Protein AF-A0A3D3JQM2-F1 (afdb_monomer)

Sequence (142 aa):
MNNHTAAVGTNIRRCFLPPLPLVIISLFFVGASLHGFGKATNTEARNAWMSGYESLETAEKAENHSEYKEALEHYQAANKVFIQVRTDYPDWNTGIIKYRIEFCTNKIDILQRLVERARQKTKPTDLRKRAASLHRQLIKSK

pLDDT: mean 83.31, std 20.04, range [35.28, 98.88]

Secondary structure (DSSP, 8-state):
-----------------PPPPP-------------------HHHHHHHHHHHHHHHHHHHHHHHTT-HHHHHHHHHHHHHHHHHHHHH-TTSSHHHHHHHHHHHHHHHHHHHHHHHHHHHHTSHHHHHHHHHHHHHHHHHT-

Nearest PDB structures (foldseek):
  2w2u-assembly2_B  TM=9.371E-01  e=6.641E-03  Sulfolobus acidocaldarius
  8xyv-assembly2_B  TM=5.286E-01  e=4.844E-01  synthetic construct
  8xyv-assembly1_A  TM=5.325E-01  e=4.578E-01  synthetic construct
  6gow-assembly1_E  TM=5.003E-01  e=1.585E+00  Bacillus subtilis
  3agt-assembly1_A  TM=4.761E-01  e=3.910E+00  Nitratidesulfovibrio vulgaris

Radius of gyration: 40.77 Å; Cα contacts (8 Å, |Δi|>4): 80; chains: 1; bounding box: 113×35×117 Å

Solvent-accessible surface area (backbone atoms only — not comparable to full-atom values): 8542 Å² total; per-residue (Å²): 135,88,79,89,84,89,87,78,88,78,92,81,90,79,87,92,82,88,85,79,91,75,88,78,89,83,78,82,76,84,72,83,76,82,77,78,71,75,81,76,48,74,63,56,55,49,58,59,44,46,61,16,49,56,28,37,54,51,12,52,53,27,46,75,70,66,37,38,63,59,14,33,54,25,25,51,51,13,30,53,37,36,54,46,43,47,69,80,36,64,82,60,62,50,68,62,44,52,50,50,3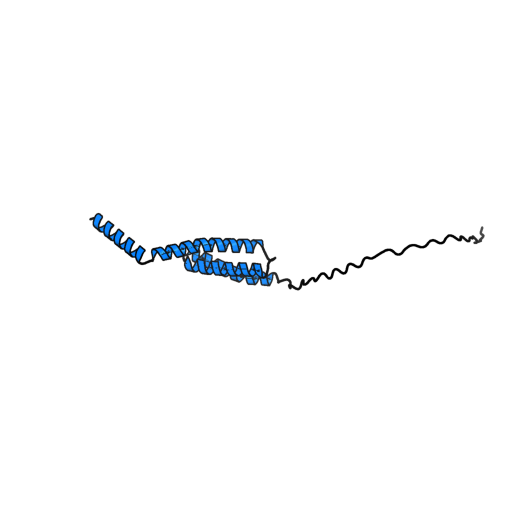6,53,52,27,51,55,50,36,59,54,28,53,54,52,42,52,52,54,54,53,60,68,34,68,69,48,48,52,52,51,54,54,51,50,53,52,51,60,60,72,76,107

Mean predicted aligned error: 14.53 Å

Foldseek 3Di:
DDDDDDDDDDDDDDDDDDDDDDDDDDDPPPPPPPPPPPQDDLVNLVVLLVQLVVLQVQLVVCVVVVVLVSNLVSLVVSLVSLVVSCVSPVPHPVVVSVVSNVVSVVSNVVSVVVVVVVVVCPPPVNVVVVVVVVVVVVVVVD

Structure (mmCIF, N/CA/C/O backbone):
data_AF-A0A3D3JQM2-F1
#
_entry.id   AF-A0A3D3JQM2-F1
#
loop_
_atom_site.group_PDB
_atom_site.id
_atom_site.type_symbol
_atom_site.label_atom_id
_atom_site.label_alt_id
_atom_site.label_comp_id
_atom_site.label_asym_id
_atom_site.label_entity_id
_atom_site.label_seq_id
_atom_site.pdbx_PDB_ins_code
_atom_site.Cartn_x
_atom_site.Cartn_y
_atom_site.Cartn_z
_atom_site.occupancy
_atom_site.B_iso_or_equiv
_atom_site.auth_seq_id
_atom_site.auth_comp_id
_atom_site.auth_asym_id
_atom_site.auth_atom_id
_atom_site.pdbx_PDB_model_num
ATOM 1 N N . MET A 1 1 ? 83.446 -23.912 -62.303 1.00 35.28 1 MET A N 1
ATOM 2 C CA . MET A 1 1 ? 83.462 -22.960 -63.428 1.00 35.28 1 MET A CA 1
ATOM 3 C C . MET A 1 1 ? 82.122 -22.994 -64.135 1.00 35.28 1 MET A C 1
ATOM 5 O O . MET A 1 1 ? 81.756 -24.014 -64.695 1.00 35.28 1 MET A O 1
ATOM 9 N N . ASN A 1 2 ? 81.400 -21.893 -63.960 1.00 39.03 2 ASN A N 1
ATOM 10 C CA . ASN A 1 2 ? 80.476 -21.185 -64.844 1.00 39.03 2 ASN A CA 1
ATOM 11 C C . ASN A 1 2 ? 80.026 -21.929 -66.117 1.00 39.03 2 ASN A C 1
ATOM 13 O O . ASN A 1 2 ? 80.860 -22.310 -66.932 1.00 39.03 2 ASN A O 1
ATOM 17 N N . ASN A 1 3 ? 78.714 -21.983 -66.368 1.00 40.84 3 ASN A N 1
ATOM 18 C CA . ASN A 1 3 ? 78.083 -21.026 -67.287 1.00 40.84 3 ASN A CA 1
ATOM 19 C C . ASN A 1 3 ? 76.566 -21.256 -67.413 1.00 40.84 3 ASN A C 1
ATOM 21 O O . ASN A 1 3 ? 76.111 -22.350 -67.721 1.00 40.84 3 ASN A O 1
ATOM 25 N N . HIS A 1 4 ? 75.820 -20.176 -67.164 1.00 39.09 4 HIS A N 1
ATOM 26 C CA . HIS A 1 4 ? 74.644 -19.697 -67.898 1.00 39.09 4 HIS A CA 1
ATOM 27 C C . HIS A 1 4 ? 73.992 -20.639 -68.916 1.00 39.09 4 HIS A C 1
ATOM 29 O O . HIS A 1 4 ? 74.616 -20.987 -69.912 1.00 39.09 4 HIS A O 1
ATOM 35 N N . THR A 1 5 ? 72.676 -20.836 -68.798 1.00 49.06 5 THR A N 1
ATOM 36 C CA . THR A 1 5 ? 71.700 -20.248 -69.742 1.00 49.06 5 THR A CA 1
ATOM 37 C C . THR A 1 5 ? 70.260 -20.564 -69.331 1.00 49.06 5 THR A C 1
ATOM 39 O O . THR A 1 5 ? 69.920 -21.684 -68.965 1.00 49.06 5 THR A O 1
ATOM 42 N N . ALA A 1 6 ? 69.420 -19.530 -69.373 1.00 45.84 6 ALA A N 1
ATOM 43 C CA . ALA A 1 6 ? 67.974 -19.604 -69.229 1.00 45.84 6 ALA A CA 1
ATOM 44 C C . ALA A 1 6 ? 67.326 -19.964 -70.574 1.00 45.84 6 ALA A C 1
ATOM 46 O O . ALA A 1 6 ? 67.685 -19.353 -71.576 1.00 45.84 6 ALA A O 1
ATOM 47 N N . ALA A 1 7 ? 66.362 -20.892 -70.573 1.00 45.25 7 ALA A N 1
ATOM 48 C CA . ALA A 1 7 ? 65.231 -20.967 -71.510 1.00 45.25 7 ALA A CA 1
ATOM 49 C C . ALA A 1 7 ? 64.389 -22.229 -71.238 1.00 45.25 7 ALA A C 1
ATOM 51 O O . ALA A 1 7 ? 64.822 -23.331 -71.552 1.00 45.25 7 ALA A O 1
ATOM 52 N N . VAL A 1 8 ? 63.168 -22.069 -70.721 1.00 47.91 8 VAL A N 1
ATOM 53 C CA . VAL A 1 8 ? 62.042 -23.017 -70.868 1.00 47.91 8 VAL A CA 1
ATOM 54 C C . VAL A 1 8 ? 60.798 -22.114 -70.875 1.00 47.91 8 VAL A C 1
ATOM 56 O O . VAL A 1 8 ? 60.656 -21.285 -69.983 1.00 47.91 8 VAL A O 1
ATOM 59 N N . GLY A 1 9 ? 60.010 -22.016 -71.952 1.00 42.28 9 GLY A N 1
ATOM 60 C CA . GLY A 1 9 ? 59.029 -23.032 -72.363 1.00 42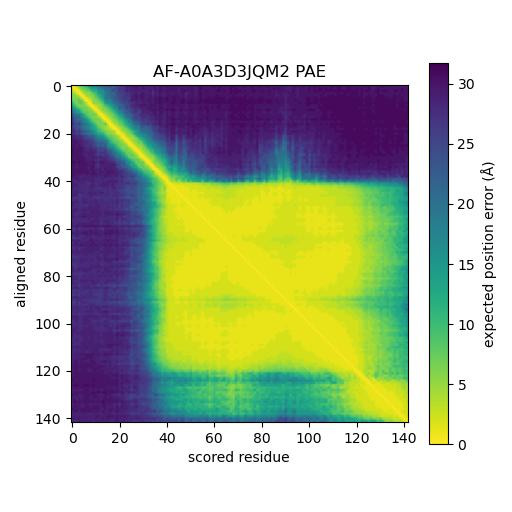.28 9 GLY A CA 1
ATOM 61 C C . GLY A 1 9 ? 57.884 -23.069 -71.330 1.00 42.28 9 GLY A C 1
ATOM 62 O O . GLY A 1 9 ? 58.140 -23.094 -70.141 1.00 42.28 9 GLY A O 1
ATOM 63 N N . THR A 1 10 ? 56.590 -23.074 -71.625 1.00 48.38 10 THR A N 1
ATOM 64 C CA . THR A 1 10 ? 55.892 -23.657 -72.761 1.00 48.38 10 THR A CA 1
ATOM 65 C C . THR A 1 10 ? 54.424 -23.218 -72.673 1.00 48.38 10 THR A C 1
ATOM 67 O O . THR A 1 10 ? 53.861 -23.051 -71.594 1.00 48.38 10 THR A O 1
ATOM 70 N N . ASN A 1 11 ? 53.812 -23.059 -73.841 1.00 49.50 11 ASN A N 1
ATOM 71 C CA . ASN A 1 11 ? 52.381 -22.904 -74.093 1.00 49.50 11 ASN A CA 1
ATOM 72 C C . ASN A 1 11 ? 51.529 -23.971 -73.371 1.00 49.50 11 ASN A C 1
ATOM 74 O O . ASN A 1 11 ? 51.793 -25.156 -73.566 1.00 49.50 11 ASN A O 1
ATOM 78 N N . ILE A 1 12 ? 50.453 -23.594 -72.665 1.00 59.09 12 ILE A N 1
ATOM 79 C CA . ILE A 1 12 ? 49.334 -24.513 -72.374 1.00 59.09 12 ILE A CA 1
ATOM 80 C C . ILE A 1 12 ? 47.997 -23.766 -72.506 1.00 59.09 12 ILE A C 1
ATOM 82 O O . ILE A 1 12 ? 47.580 -23.013 -71.630 1.00 59.09 12 ILE A O 1
ATOM 86 N N . ARG A 1 13 ? 47.305 -24.025 -73.620 1.00 53.31 13 ARG A N 1
ATOM 87 C CA . ARG A 1 13 ? 45.870 -23.775 -73.818 1.00 53.31 13 ARG A CA 1
ATOM 88 C C . ARG A 1 13 ? 45.064 -24.717 -72.927 1.00 53.31 13 ARG A C 1
ATOM 90 O O . ARG A 1 13 ? 45.250 -25.917 -73.108 1.00 53.31 13 ARG A O 1
ATOM 97 N N . ARG A 1 14 ? 44.117 -24.243 -72.101 1.00 58.72 14 ARG A N 1
ATOM 98 C CA . ARG A 1 14 ? 42.980 -25.065 -71.618 1.00 58.72 14 ARG A CA 1
ATOM 99 C C . ARG A 1 14 ? 41.714 -24.250 -71.306 1.00 58.72 14 ARG A C 1
ATOM 101 O O . ARG A 1 14 ? 41.703 -23.426 -70.408 1.00 58.72 14 ARG A O 1
ATOM 108 N N . CYS A 1 15 ? 40.682 -24.602 -72.071 1.00 54.75 15 CYS A N 1
ATOM 109 C CA . CYS A 1 15 ? 39.290 -24.881 -71.704 1.00 54.75 15 CYS A CA 1
ATOM 110 C C . CYS A 1 15 ? 38.378 -23.793 -71.105 1.00 54.75 15 CYS A C 1
ATOM 112 O O . CYS A 1 15 ? 38.570 -23.265 -70.018 1.00 54.75 15 CYS A O 1
ATOM 114 N N . PHE A 1 16 ? 37.301 -23.597 -71.862 1.00 53.97 16 PHE A N 1
ATOM 115 C CA . PHE A 1 16 ? 36.094 -22.809 -71.661 1.00 53.97 16 PHE A CA 1
ATOM 116 C C . PHE A 1 16 ? 35.112 -23.564 -70.742 1.00 53.97 16 PHE A C 1
ATOM 118 O O . PHE A 1 16 ? 34.793 -24.716 -71.037 1.00 53.97 16 PHE A O 1
ATOM 125 N N . LEU A 1 17 ? 34.612 -22.931 -69.673 1.00 49.38 17 LEU A N 1
ATOM 126 C CA . LEU A 1 17 ? 33.359 -23.300 -68.990 1.00 49.38 17 LEU A CA 1
ATOM 127 C C . LEU A 1 17 ? 32.860 -22.109 -68.133 1.00 49.38 17 LEU A C 1
ATOM 129 O O . LEU A 1 17 ? 33.668 -21.547 -67.391 1.00 49.38 17 LEU A O 1
ATOM 133 N N . PRO A 1 18 ? 31.581 -21.690 -68.216 1.00 53.25 18 PRO A N 1
ATOM 134 C CA . PRO A 1 18 ? 31.079 -20.516 -67.494 1.00 53.25 18 PRO A CA 1
ATOM 135 C C . PRO A 1 18 ? 30.492 -20.876 -66.113 1.00 53.25 18 PRO A C 1
ATOM 137 O O . PRO A 1 18 ? 29.817 -21.901 -66.000 1.00 53.25 18 PRO A O 1
ATOM 1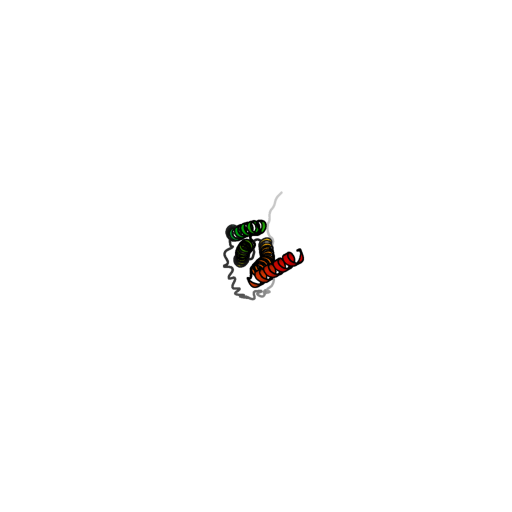40 N N . PRO A 1 19 ? 30.650 -20.032 -65.073 1.00 61.25 19 PRO A N 1
ATOM 141 C CA . PRO A 1 19 ? 29.885 -20.169 -63.838 1.00 61.25 19 PRO A CA 1
ATOM 142 C C . PRO A 1 19 ? 28.653 -19.243 -63.809 1.00 61.25 19 PRO A C 1
ATOM 144 O O . PRO A 1 19 ? 28.733 -18.041 -64.057 1.00 61.25 19 PRO A O 1
ATOM 147 N N . LEU A 1 20 ? 27.509 -19.855 -63.497 1.00 48.03 20 LEU A N 1
ATOM 148 C CA . LEU A 1 20 ? 26.181 -19.272 -63.275 1.00 48.03 20 LEU A CA 1
ATOM 149 C C . LEU A 1 20 ? 26.172 -18.224 -62.138 1.00 48.03 20 LEU A C 1
ATOM 151 O O . LEU A 1 20 ? 26.869 -18.421 -61.140 1.00 48.03 20 LEU A O 1
ATOM 155 N N . PRO A 1 21 ? 25.345 -17.162 -62.219 1.00 58.25 21 PRO A N 1
ATOM 156 C CA . PRO A 1 21 ? 25.204 -16.196 -61.136 1.00 58.25 21 PRO A CA 1
ATOM 157 C C . PRO A 1 21 ? 24.313 -16.736 -60.007 1.00 58.25 21 PRO A C 1
ATOM 159 O O . PRO A 1 21 ? 23.170 -17.146 -60.208 1.00 58.25 21 PRO A O 1
ATOM 162 N N . LEU A 1 22 ? 24.875 -16.706 -58.804 1.00 55.25 22 LEU A N 1
ATOM 163 C CA . LEU A 1 22 ? 24.264 -17.018 -57.519 1.00 55.25 22 LEU A CA 1
ATOM 164 C C . LEU A 1 22 ? 23.783 -15.712 -56.842 1.00 55.25 22 LEU A C 1
ATOM 166 O O . LEU A 1 22 ? 24.476 -14.700 -56.919 1.00 55.25 22 LEU A O 1
ATOM 170 N N . VAL A 1 23 ? 22.688 -15.819 -56.068 1.00 53.97 23 VAL A N 1
ATOM 171 C CA . VAL A 1 23 ? 22.229 -14.920 -54.973 1.00 53.97 23 VAL A CA 1
ATOM 172 C C . VAL A 1 23 ? 21.628 -13.555 -55.434 1.00 53.97 23 VAL A C 1
ATOM 174 O O . VAL A 1 23 ? 22.087 -12.974 -56.400 1.00 53.97 23 VAL A O 1
ATOM 177 N N . ILE A 1 24 ? 20.576 -12.933 -54.870 1.00 61.94 24 ILE A N 1
ATOM 178 C CA . ILE A 1 24 ? 19.998 -12.895 -53.514 1.00 61.94 24 ILE A CA 1
ATOM 179 C C . ILE A 1 24 ? 18.501 -12.522 -53.599 1.00 61.94 24 ILE A C 1
ATOM 181 O O . ILE A 1 24 ? 18.127 -11.535 -54.229 1.00 61.94 24 ILE A O 1
ATOM 185 N N . ILE A 1 25 ? 17.652 -13.283 -52.903 1.00 60.19 25 ILE A N 1
ATOM 186 C CA . ILE A 1 25 ? 16.238 -12.982 -52.630 1.00 60.19 25 ILE A CA 1
ATOM 187 C C . ILE A 1 25 ? 16.173 -11.749 -51.714 1.00 60.19 25 ILE A C 1
ATOM 189 O O . ILE A 1 25 ? 16.538 -11.820 -50.542 1.00 60.19 25 ILE A O 1
ATOM 193 N N . SER A 1 26 ? 15.725 -10.610 -52.244 1.00 56.81 26 SER A N 1
ATOM 194 C CA . SER A 1 26 ? 15.530 -9.380 -51.470 1.00 56.81 26 SER A CA 1
ATOM 195 C C . SER A 1 26 ? 14.192 -9.429 -50.717 1.00 56.81 26 SER A C 1
ATOM 197 O O . SER A 1 26 ? 13.149 -9.028 -51.227 1.00 56.81 26 SER A O 1
ATOM 199 N N . LEU A 1 27 ? 14.221 -9.960 -49.491 1.00 55.34 27 LEU A N 1
ATOM 200 C CA . LEU A 1 27 ? 13.173 -9.777 -48.483 1.00 55.34 27 LEU A CA 1
ATOM 201 C C . LEU A 1 27 ? 13.298 -8.362 -47.896 1.00 55.34 27 LEU A C 1
ATOM 203 O O . LEU A 1 27 ? 14.011 -8.142 -46.919 1.00 55.34 27 LEU A O 1
ATOM 207 N N . PHE A 1 28 ? 12.586 -7.394 -48.473 1.00 54.00 28 PHE A N 1
ATOM 208 C CA . PHE A 1 28 ? 12.312 -6.119 -47.807 1.00 54.00 28 PHE A CA 1
ATOM 209 C C . PHE A 1 28 ? 11.258 -6.336 -46.709 1.00 54.00 28 PHE A C 1
ATOM 211 O O . PHE A 1 28 ? 10.080 -6.026 -46.871 1.00 54.00 28 PHE A O 1
ATOM 218 N N . PHE A 1 29 ? 11.681 -6.880 -45.565 1.00 55.66 29 PHE A N 1
ATOM 219 C CA . PHE A 1 29 ? 10.947 -6.706 -44.313 1.00 55.66 29 PHE A CA 1
ATOM 220 C C . PHE A 1 29 ? 11.141 -5.251 -43.871 1.00 55.66 29 PHE A C 1
ATOM 222 O O . PHE A 1 29 ? 12.143 -4.902 -43.247 1.00 55.66 29 PHE A O 1
ATOM 229 N N . VAL A 1 30 ? 10.183 -4.384 -44.202 1.00 55.72 30 VAL A N 1
ATOM 230 C CA . VAL A 1 30 ? 10.043 -3.067 -43.564 1.00 55.72 30 VAL A CA 1
ATOM 231 C C . VAL A 1 30 ? 9.542 -3.313 -42.140 1.00 55.72 30 VAL A C 1
ATOM 233 O O . VAL A 1 30 ? 8.357 -3.229 -41.835 1.00 55.72 30 VAL A O 1
ATOM 236 N N . GLY A 1 31 ? 10.462 -3.713 -41.264 1.00 54.69 31 GLY A N 1
ATOM 237 C CA . GLY A 1 31 ? 10.235 -3.768 -39.830 1.00 54.69 31 GLY A CA 1
ATOM 238 C C . GLY A 1 31 ? 10.264 -2.349 -39.281 1.00 54.69 31 GLY A C 1
ATOM 239 O O . GLY A 1 31 ? 11.338 -1.790 -39.067 1.00 54.69 31 GLY A O 1
ATOM 240 N N . ALA A 1 32 ? 9.088 -1.765 -39.059 1.00 59.66 32 ALA A N 1
ATOM 241 C CA . ALA A 1 32 ? 8.926 -0.530 -38.307 1.00 59.66 32 ALA A CA 1
ATOM 242 C C . ALA A 1 32 ? 9.402 -0.738 -36.857 1.00 59.66 32 ALA A C 1
ATOM 244 O O . ALA A 1 32 ? 8.624 -1.059 -35.964 1.00 59.66 32 ALA A O 1
ATOM 245 N N . SER A 1 33 ? 10.700 -0.563 -36.614 1.00 54.09 33 SER A N 1
ATOM 246 C CA . SER A 1 33 ? 11.244 -0.411 -35.267 1.00 54.09 33 SER A CA 1
ATOM 247 C C . SER A 1 33 ? 11.067 1.038 -34.822 1.00 54.09 33 SER A C 1
ATOM 249 O O . SER A 1 33 ? 12.006 1.828 -34.834 1.00 54.09 33 SER A O 1
ATOM 251 N N . LEU A 1 34 ? 9.851 1.380 -34.397 1.00 55.12 34 LEU A N 1
ATOM 252 C CA . LEU A 1 34 ? 9.610 2.497 -33.482 1.00 55.12 34 LEU A CA 1
ATOM 253 C C . LEU A 1 34 ? 10.159 2.118 -32.091 1.00 55.12 34 LEU A C 1
ATOM 255 O O . LEU A 1 34 ? 9.413 1.938 -31.138 1.00 55.12 34 LEU A O 1
ATOM 259 N N . HIS A 1 35 ? 11.481 1.997 -31.957 1.00 54.00 35 HIS A N 1
ATOM 260 C CA . HIS A 1 35 ? 12.150 1.980 -30.651 1.00 54.00 35 HIS A CA 1
ATOM 261 C C . HIS A 1 35 ? 12.560 3.409 -30.293 1.00 54.00 35 HIS A C 1
ATOM 263 O O . HIS A 1 35 ? 13.730 3.732 -30.122 1.00 54.00 35 HIS A O 1
ATOM 269 N N . GLY A 1 36 ? 11.559 4.285 -30.248 1.00 50.41 36 GLY A N 1
ATOM 270 C CA . GLY A 1 36 ? 11.674 5.667 -29.800 1.00 50.41 36 GLY A CA 1
ATOM 271 C C . GLY A 1 36 ? 11.156 5.851 -28.377 1.00 50.41 36 GLY A C 1
ATOM 272 O O . GLY A 1 36 ? 10.564 6.881 -28.090 1.00 50.41 36 GLY A O 1
ATOM 273 N N . PHE A 1 37 ? 11.325 4.865 -27.494 1.00 52.94 37 PHE A N 1
ATOM 274 C CA . PHE A 1 37 ? 11.210 5.099 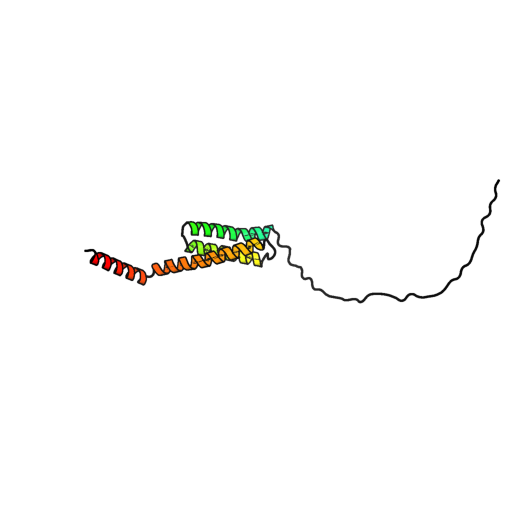-26.056 1.00 52.94 37 PHE A CA 1
ATOM 275 C C . PHE A 1 37 ? 12.614 5.427 -25.565 1.00 52.94 37 PHE A C 1
ATOM 277 O O . PHE A 1 37 ? 13.475 4.548 -25.491 1.00 52.94 37 PHE A O 1
ATOM 284 N N . GLY A 1 38 ? 12.876 6.713 -25.318 1.00 55.69 38 GLY A N 1
ATOM 285 C CA . GLY A 1 38 ? 14.112 7.136 -24.668 1.00 55.69 38 GLY A CA 1
ATOM 286 C C . GLY A 1 38 ? 14.323 6.279 -23.424 1.00 55.69 38 GLY A C 1
ATOM 287 O O . GLY A 1 38 ? 13.381 6.073 -22.661 1.00 55.69 38 GLY A O 1
ATOM 288 N N . LYS A 1 39 ? 15.526 5.718 -23.254 1.00 60.25 39 LYS A N 1
ATOM 289 C CA . LYS A 1 39 ? 15.879 4.975 -22.041 1.00 60.25 39 LYS A CA 1
ATOM 290 C C . LYS A 1 39 ? 15.669 5.914 -20.859 1.00 60.25 39 LYS A C 1
ATOM 292 O O . LYS A 1 39 ? 16.522 6.765 -20.614 1.00 60.25 39 LYS A O 1
ATOM 297 N N . ALA A 1 40 ? 14.544 5.766 -20.168 1.00 63.53 40 ALA A N 1
ATOM 298 C CA . ALA A 1 40 ? 14.308 6.432 -18.906 1.00 63.53 40 ALA A CA 1
ATOM 299 C C . ALA A 1 40 ? 15.528 6.215 -18.018 1.00 63.53 40 ALA A C 1
ATOM 301 O O . ALA A 1 40 ? 16.023 5.087 -17.877 1.00 63.53 40 ALA A O 1
ATOM 302 N N . THR A 1 41 ? 16.070 7.302 -17.480 1.00 79.94 41 THR A N 1
ATOM 303 C CA . THR A 1 41 ? 17.294 7.179 -16.701 1.00 79.94 41 THR A CA 1
ATOM 304 C C . THR A 1 41 ? 16.972 6.461 -15.392 1.00 79.94 41 THR A C 1
ATOM 306 O O . THR A 1 41 ? 15.913 6.652 -14.795 1.00 79.94 41 THR A O 1
ATOM 309 N N . ASN A 1 42 ? 17.894 5.624 -14.902 1.00 88.81 42 ASN A N 1
ATOM 310 C CA . ASN A 1 42 ? 17.733 4.963 -13.600 1.00 88.81 42 ASN A CA 1
ATOM 311 C C . ASN A 1 42 ? 17.424 5.987 -12.482 1.00 88.81 42 ASN A C 1
ATOM 313 O O . ASN A 1 42 ? 16.659 5.703 -11.563 1.00 88.81 42 ASN A O 1
ATOM 317 N N . THR A 1 43 ? 17.976 7.198 -12.609 1.00 93.31 43 THR A N 1
ATOM 318 C CA . THR A 1 43 ? 17.745 8.335 -11.713 1.00 93.31 43 THR A CA 1
ATOM 319 C C . THR A 1 43 ? 16.301 8.834 -11.735 1.00 93.31 43 THR A C 1
ATOM 321 O O . THR A 1 43 ? 15.748 9.058 -10.664 1.00 93.31 43 THR A O 1
ATOM 324 N N . GLU A 1 44 ? 15.670 8.984 -12.901 1.00 94.56 44 GLU A N 1
ATOM 325 C CA . GLU A 1 44 ? 14.266 9.415 -13.004 1.00 94.56 44 GLU A CA 1
ATOM 326 C C . GLU A 1 44 ? 13.317 8.418 -12.343 1.00 94.56 44 GLU A C 1
ATOM 328 O O . GLU A 1 44 ? 12.519 8.803 -11.490 1.00 94.56 44 GLU A O 1
ATOM 333 N N . ALA A 1 45 ? 13.463 7.130 -12.666 1.00 95.25 45 ALA A N 1
ATOM 334 C CA . ALA A 1 45 ? 12.638 6.076 -12.083 1.00 95.25 45 ALA A CA 1
ATOM 335 C C . ALA A 1 45 ? 12.809 6.001 -10.557 1.00 95.25 45 ALA A C 1
ATOM 337 O O . ALA A 1 45 ? 11.826 5.906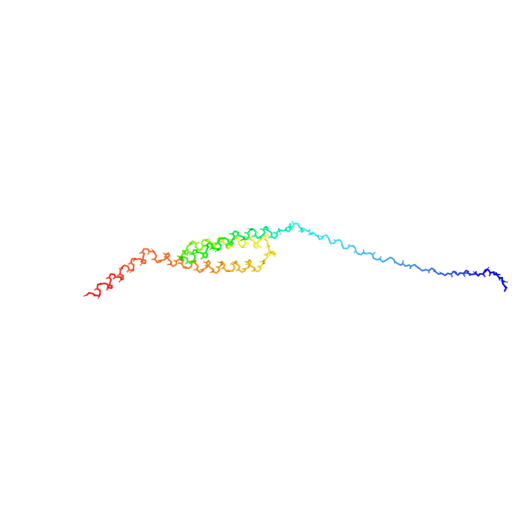 -9.819 1.00 95.25 45 ALA A O 1
ATOM 338 N N . ARG A 1 46 ? 14.051 6.132 -10.065 1.00 96.25 46 ARG A N 1
ATOM 339 C CA . ARG A 1 46 ? 14.338 6.201 -8.626 1.00 96.25 46 ARG A CA 1
ATOM 340 C C . ARG A 1 46 ? 13.678 7.414 -7.975 1.00 96.25 46 ARG A C 1
ATOM 342 O O . ARG A 1 46 ? 13.056 7.268 -6.929 1.00 96.25 46 ARG A O 1
ATOM 349 N N . ASN A 1 47 ? 13.805 8.596 -8.574 1.00 96.38 47 ASN A N 1
ATOM 350 C CA . ASN A 1 47 ? 13.228 9.824 -8.028 1.00 96.38 47 ASN A CA 1
ATOM 351 C C . ASN A 1 47 ? 11.693 9.755 -7.997 1.00 96.38 47 ASN A C 1
ATOM 353 O O . ASN A 1 47 ? 11.089 10.128 -6.995 1.00 96.38 47 ASN A O 1
ATOM 357 N N . ALA A 1 48 ? 11.063 9.218 -9.046 1.00 96.25 48 ALA A N 1
ATOM 358 C CA . ALA A 1 48 ? 9.621 8.986 -9.073 1.00 96.25 48 ALA A CA 1
ATOM 359 C C . ALA A 1 48 ? 9.189 8.016 -7.958 1.00 96.25 48 ALA A C 1
ATOM 361 O O . ALA A 1 48 ? 8.236 8.286 -7.225 1.00 96.25 48 ALA A O 1
ATOM 362 N N . TRP A 1 49 ? 9.937 6.923 -7.779 1.00 97.38 49 TRP A N 1
ATOM 363 C CA . TRP A 1 49 ? 9.697 5.930 -6.733 1.00 97.38 49 TRP A CA 1
ATOM 364 C C . TRP A 1 49 ? 9.805 6.493 -5.307 1.00 97.38 49 TRP A C 1
ATOM 366 O O . TRP A 1 49 ? 8.997 6.115 -4.456 1.00 97.38 49 TRP A O 1
ATOM 376 N N . MET A 1 50 ? 10.735 7.422 -5.051 1.00 98.19 50 MET A N 1
ATOM 377 C CA . MET A 1 50 ? 10.951 8.000 -3.714 1.00 98.19 50 MET A CA 1
ATOM 378 C C . MET A 1 50 ? 9.692 8.650 -3.130 1.00 98.19 50 MET A C 1
ATOM 380 O O . MET A 1 50 ? 9.401 8.443 -1.958 1.00 98.19 50 MET A O 1
ATOM 384 N N . SER A 1 51 ? 8.887 9.340 -3.943 1.00 96.75 51 SER A N 1
ATOM 385 C CA . SER A 1 51 ? 7.638 9.958 -3.461 1.00 96.75 51 SER A CA 1
ATOM 386 C C . SER A 1 51 ? 6.627 8.937 -2.905 1.00 96.75 51 SER A C 1
ATOM 388 O O . SER A 1 51 ? 5.909 9.197 -1.935 1.00 96.75 51 SER A O 1
ATOM 390 N N . GLY A 1 52 ? 6.595 7.732 -3.483 1.00 98.12 52 GLY A N 1
ATOM 391 C CA . GLY A 1 52 ? 5.772 6.628 -2.994 1.00 98.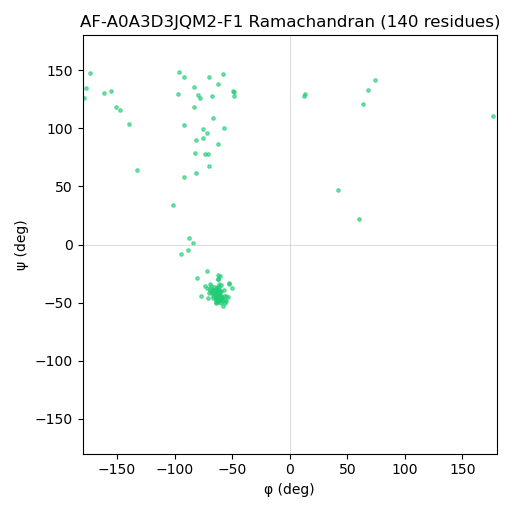12 52 GLY A CA 1
ATOM 392 C C . GLY A 1 52 ? 6.339 6.025 -1.714 1.00 98.12 52 GLY A C 1
ATOM 393 O O . GLY A 1 52 ? 5.583 5.646 -0.823 1.00 98.12 52 GLY A O 1
ATOM 394 N N . TYR A 1 53 ? 7.666 5.974 -1.605 1.00 98.38 53 TYR A N 1
ATOM 395 C CA . TYR A 1 53 ? 8.355 5.494 -0.413 1.00 98.38 53 TYR A CA 1
ATOM 396 C C . TYR A 1 53 ? 8.163 6.433 0.792 1.00 98.38 53 TYR A C 1
ATOM 398 O O . TYR A 1 53 ? 7.853 5.960 1.878 1.00 98.38 53 TYR A O 1
ATOM 406 N N . GLU A 1 54 ? 8.213 7.752 0.604 1.00 98.62 54 GLU A N 1
ATOM 407 C CA . GLU A 1 54 ? 7.903 8.730 1.665 1.00 98.62 54 GLU A CA 1
ATOM 408 C C . GLU A 1 54 ? 6.454 8.596 2.172 1.00 98.62 54 GLU A C 1
ATOM 410 O O . GLU A 1 54 ? 6.181 8.630 3.378 1.00 98.62 54 GLU A O 1
ATOM 415 N N . SER A 1 55 ? 5.507 8.380 1.251 1.00 98.62 55 SER A N 1
ATOM 416 C CA . SER A 1 55 ? 4.109 8.103 1.611 1.00 98.62 55 SER A CA 1
ATOM 417 C C . SER A 1 55 ? 3.981 6.794 2.391 1.00 98.62 55 SER A C 1
ATOM 419 O O . SER A 1 55 ? 3.221 6.725 3.353 1.00 98.62 55 SER A O 1
ATOM 421 N N . LEU A 1 56 ? 4.740 5.764 2.011 1.00 98.81 56 LEU A N 1
ATOM 422 C CA . LEU A 1 56 ? 4.773 4.481 2.708 1.00 98.81 56 LEU A CA 1
ATOM 423 C C . LEU A 1 56 ? 5.287 4.628 4.148 1.00 98.81 56 LEU A C 1
ATOM 425 O O . LEU A 1 56 ? 4.640 4.128 5.063 1.00 98.81 56 LEU A O 1
ATOM 429 N N . GLU A 1 57 ? 6.396 5.339 4.363 1.00 98.75 57 GLU A N 1
ATOM 430 C CA . GLU A 1 57 ? 6.938 5.573 5.711 1.00 98.75 57 GLU A CA 1
ATOM 431 C C . GLU A 1 57 ? 5.946 6.337 6.596 1.00 98.75 57 GLU A C 1
ATOM 433 O O . GLU A 1 57 ? 5.752 6.008 7.770 1.00 98.75 57 GLU A O 1
ATOM 438 N N . THR A 1 58 ? 5.257 7.324 6.018 1.00 98.75 58 THR A N 1
ATOM 439 C CA . THR A 1 58 ? 4.197 8.059 6.721 1.00 98.75 58 THR A CA 1
ATOM 440 C C . THR A 1 58 ? 3.034 7.136 7.093 1.00 98.75 58 THR A C 1
ATOM 442 O O . THR A 1 58 ? 2.542 7.186 8.222 1.00 98.75 58 THR A O 1
ATOM 445 N N . ALA A 1 59 ? 2.634 6.238 6.186 1.00 98.75 59 ALA A N 1
ATOM 446 C CA . ALA A 1 59 ? 1.585 5.255 6.439 1.00 98.75 59 ALA A CA 1
ATOM 447 C C . ALA A 1 59 ? 1.949 4.291 7.578 1.00 98.75 59 ALA A C 1
ATOM 449 O O . ALA A 1 59 ? 1.126 4.039 8.458 1.00 98.75 59 ALA A O 1
ATOM 450 N N . GLU A 1 60 ? 3.181 3.775 7.585 1.00 98.75 60 GLU A N 1
ATOM 451 C CA . GLU A 1 60 ? 3.683 2.873 8.627 1.00 98.75 60 GLU A CA 1
ATOM 452 C C . GLU A 1 60 ? 3.744 3.572 9.991 1.00 98.75 60 GLU A C 1
ATOM 454 O O . GLU A 1 60 ? 3.353 2.993 11.006 1.00 98.75 60 GLU A O 1
ATOM 459 N N . LYS A 1 61 ? 4.156 4.845 10.026 1.00 98.81 61 LYS A N 1
ATOM 460 C CA . LYS A 1 61 ? 4.141 5.653 11.251 1.00 98.81 61 LYS A CA 1
ATOM 461 C C . LYS A 1 61 ? 2.722 5.843 11.797 1.00 98.81 61 LYS A C 1
ATOM 463 O O . LYS A 1 61 ? 2.500 5.596 12.982 1.00 98.81 61 LYS A O 1
ATOM 468 N N . ALA A 1 62 ? 1.770 6.226 10.948 1.00 98.69 62 ALA A N 1
ATOM 469 C CA . ALA A 1 62 ? 0.367 6.371 11.340 1.00 98.69 62 ALA A CA 1
ATOM 470 C C . ALA A 1 62 ? -0.233 5.029 11.807 1.00 98.69 62 ALA A C 1
ATOM 472 O O . ALA A 1 62 ? -0.949 4.965 12.808 1.00 98.69 62 ALA A O 1
ATOM 473 N N . GLU A 1 63 ? 0.101 3.919 11.137 1.00 98.38 63 GLU A N 1
ATOM 474 C CA . GLU A 1 63 ? -0.328 2.575 11.545 1.00 98.38 63 GLU A CA 1
ATOM 475 C C . GLU A 1 63 ? 0.205 2.216 12.940 1.00 98.38 63 GLU A C 1
ATOM 477 O O . GLU A 1 63 ? -0.563 1.739 13.780 1.00 98.38 63 GLU A O 1
ATOM 482 N N . ASN A 1 64 ? 1.478 2.516 13.221 1.00 98.31 64 ASN A N 1
ATOM 483 C CA . ASN A 1 64 ? 2.101 2.303 14.532 1.00 98.31 64 ASN A CA 1
ATOM 484 C C . ASN A 1 64 ? 1.437 3.132 15.644 1.00 98.31 64 ASN A C 1
ATOM 486 O O . ASN A 1 64 ? 1.380 2.690 16.791 1.00 98.31 64 ASN A O 1
ATOM 490 N N . HIS A 1 65 ? 0.883 4.299 15.312 1.00 98.06 65 HIS A N 1
ATOM 491 C CA . HIS A 1 65 ? 0.097 5.126 16.232 1.00 98.06 65 HIS A CA 1
ATOM 492 C C . HIS A 1 65 ? -1.395 4.763 16.272 1.00 98.06 65 HIS A C 1
ATOM 494 O O . HIS A 1 65 ? -2.176 5.408 16.967 1.00 98.06 65 HIS A O 1
ATOM 500 N N . SER A 1 66 ? -1.811 3.697 15.578 1.00 97.56 66 SER A N 1
ATOM 501 C CA . SER A 1 66 ? -3.217 3.286 15.442 1.00 97.56 66 SER A CA 1
ATOM 502 C C . SER A 1 66 ? -4.126 4.332 14.778 1.00 97.56 66 SER A C 1
ATOM 504 O O . SER A 1 66 ? -5.354 4.276 14.897 1.00 97.56 66 SER A O 1
ATOM 506 N N . GLU A 1 67 ? -3.546 5.254 14.012 1.00 98.25 67 GLU A N 1
ATOM 507 C CA . GLU A 1 67 ? -4.236 6.273 13.220 1.00 98.25 67 GLU A CA 1
ATOM 508 C C . GLU A 1 67 ? -4.706 5.657 11.890 1.00 98.25 67 GLU A C 1
ATOM 510 O O . GLU A 1 67 ? -4.302 6.044 10.798 1.00 98.25 67 GLU A O 1
ATOM 515 N N . TYR A 1 68 ? -5.573 4.638 11.965 1.00 98.00 68 TYR A N 1
ATOM 516 C CA . TYR A 1 68 ? -5.865 3.754 10.823 1.00 98.00 68 TYR A CA 1
ATOM 517 C C . TYR A 1 68 ? -6.456 4.452 9.595 1.00 98.00 68 TYR A C 1
ATOM 519 O O . TYR A 1 68 ? -6.302 3.953 8.481 1.00 98.00 68 TYR A O 1
ATOM 527 N N . LYS A 1 69 ? -7.151 5.579 9.780 1.00 98.19 69 LYS A N 1
ATOM 528 C CA . LYS A 1 69 ? -7.681 6.361 8.659 1.00 98.19 69 LYS A CA 1
ATOM 529 C C . LYS A 1 69 ? -6.552 7.059 7.895 1.00 98.19 69 LYS A C 1
ATOM 531 O O . LYS A 1 69 ? -6.518 6.972 6.675 1.00 98.19 69 LYS A O 1
ATOM 536 N N . GLU A 1 70 ? -5.633 7.692 8.611 1.00 98.50 70 GLU A N 1
ATOM 537 C CA . GLU A 1 70 ? -4.469 8.364 8.029 1.00 98.50 70 GLU A CA 1
ATOM 538 C C . GLU A 1 70 ? -3.516 7.348 7.391 1.00 98.50 70 GLU A C 1
ATOM 540 O O . GLU A 1 70 ? -3.133 7.498 6.232 1.00 98.50 70 GLU A O 1
ATOM 545 N N . ALA A 1 71 ? -3.244 6.236 8.084 1.00 98.81 71 ALA A N 1
ATOM 546 C CA . ALA A 1 71 ? -2.473 5.129 7.526 1.00 98.81 71 ALA A CA 1
ATOM 547 C C . ALA A 1 71 ? -3.068 4.639 6.196 1.00 98.81 71 ALA A C 1
ATOM 549 O O . ALA A 1 71 ? -2.346 4.451 5.218 1.00 98.81 71 ALA A O 1
ATOM 550 N N . LEU A 1 72 ? -4.395 4.466 6.133 1.00 98.81 72 LEU A N 1
ATOM 551 C CA . LEU A 1 72 ? -5.088 4.044 4.916 1.00 98.81 72 LEU A CA 1
ATOM 552 C C . LEU A 1 72 ? -4.883 5.034 3.760 1.00 98.81 72 LEU A C 1
ATOM 554 O O . LEU A 1 72 ? -4.578 4.602 2.648 1.00 98.81 72 LEU A O 1
ATOM 558 N N . GLU A 1 73 ? -5.036 6.334 4.013 1.00 98.75 73 GLU A N 1
ATOM 559 C CA . GLU A 1 73 ? -4.858 7.386 3.002 1.00 98.75 73 GLU A CA 1
ATOM 560 C C . GLU A 1 73 ? -3.422 7.386 2.446 1.00 98.75 73 GLU A C 1
ATOM 562 O O . GLU A 1 73 ? -3.221 7.392 1.227 1.00 98.75 73 GLU A O 1
ATOM 567 N N . HIS A 1 74 ? -2.415 7.266 3.315 1.00 98.88 74 HIS A N 1
ATOM 568 C CA . HIS A 1 74 ? -1.012 7.238 2.900 1.00 98.88 74 HIS A CA 1
ATOM 569 C C . HIS A 1 74 ? -0.605 5.940 2.187 1.00 98.88 74 HIS A C 1
ATOM 571 O O . HIS A 1 74 ? 0.108 5.999 1.183 1.00 98.88 74 HIS A O 1
ATOM 577 N N . TYR A 1 75 ? -1.107 4.772 2.607 1.00 98.88 75 TYR A N 1
ATOM 578 C CA . TYR A 1 75 ? -0.886 3.526 1.860 1.00 98.88 75 TYR A CA 1
ATOM 579 C C . TYR A 1 75 ? -1.518 3.576 0.462 1.00 98.88 75 TYR A C 1
ATOM 581 O O . TYR A 1 75 ? -0.931 3.068 -0.496 1.00 98.88 75 TYR A O 1
ATOM 589 N N . GLN A 1 76 ? -2.694 4.196 0.312 1.00 98.88 76 GLN A N 1
ATOM 590 C CA . GLN A 1 76 ? -3.321 4.408 -0.997 1.00 98.88 76 GLN A CA 1
ATOM 591 C C . GLN A 1 76 ? -2.480 5.330 -1.887 1.00 98.88 76 GLN A C 1
ATOM 593 O O . GLN A 1 76 ? -2.284 5.022 -3.066 1.00 98.88 76 GLN A O 1
ATOM 598 N N . ALA A 1 77 ? -1.948 6.420 -1.326 1.00 98.81 77 ALA A N 1
ATOM 599 C CA . ALA A 1 77 ? -1.047 7.325 -2.034 1.00 98.81 77 ALA A CA 1
ATOM 600 C C . ALA A 1 77 ? 0.234 6.608 -2.496 1.00 98.81 77 ALA A C 1
ATOM 602 O O . ALA A 1 77 ? 0.577 6.671 -3.679 1.00 98.81 77 ALA A O 1
ATOM 603 N N . ALA A 1 78 ? 0.879 5.846 -1.607 1.00 98.88 78 ALA A N 1
ATOM 604 C CA . ALA A 1 78 ? 2.062 5.050 -1.930 1.00 98.88 78 ALA A CA 1
ATOM 605 C C . ALA A 1 78 ? 1.783 4.035 -3.053 1.00 98.88 78 ALA A C 1
ATOM 607 O O . ALA A 1 78 ? 2.514 3.981 -4.044 1.00 98.88 78 ALA A O 1
ATOM 608 N N . ASN A 1 79 ? 0.684 3.276 -2.949 1.00 98.88 79 ASN A N 1
ATOM 609 C CA . ASN A 1 79 ? 0.315 2.275 -3.952 1.00 98.88 79 ASN A CA 1
ATOM 610 C C . ASN A 1 79 ? 0.084 2.904 -5.332 1.00 98.88 79 ASN A C 1
ATOM 612 O O . ASN A 1 79 ? 0.532 2.367 -6.345 1.00 98.88 79 ASN A O 1
ATOM 616 N N . LYS A 1 80 ? -0.575 4.071 -5.374 1.00 98.81 80 LYS A N 1
ATOM 617 C CA . LYS A 1 80 ? -0.788 4.826 -6.613 1.00 98.81 80 LYS A CA 1
ATOM 618 C C . LYS A 1 80 ? 0.542 5.192 -7.272 1.00 98.81 80 LYS A C 1
ATOM 620 O O . LYS A 1 80 ? 0.687 4.979 -8.474 1.00 98.81 80 LYS A O 1
ATOM 625 N N . VAL A 1 81 ? 1.512 5.687 -6.500 1.00 98.75 81 VAL A N 1
ATOM 626 C CA . VAL A 1 81 ? 2.845 6.007 -7.028 1.00 98.75 81 VAL A CA 1
ATOM 627 C C . VAL A 1 81 ? 3.544 4.753 -7.543 1.00 98.75 81 VAL A C 1
ATOM 629 O O . VAL A 1 81 ? 4.029 4.759 -8.667 1.00 98.75 81 VAL A O 1
ATOM 632 N N . PHE A 1 82 ? 3.568 3.651 -6.789 1.00 98.75 82 PHE A N 1
ATOM 633 C CA . PHE A 1 82 ? 4.255 2.436 -7.243 1.00 98.75 82 PHE A CA 1
ATOM 634 C C . PHE A 1 82 ? 3.642 1.846 -8.520 1.00 98.75 82 PHE A C 1
ATOM 636 O O . PHE A 1 82 ? 4.376 1.389 -9.398 1.00 98.75 82 PHE A O 1
ATOM 643 N N . ILE A 1 83 ? 2.315 1.904 -8.668 1.00 98.62 83 ILE A N 1
ATOM 644 C CA . ILE A 1 83 ? 1.628 1.527 -9.911 1.00 98.62 83 ILE A CA 1
ATOM 645 C C . ILE A 1 83 ? 2.033 2.453 -11.063 1.00 98.62 83 ILE A C 1
ATOM 647 O O . ILE A 1 83 ? 2.274 1.966 -12.170 1.00 98.62 83 ILE A O 1
ATOM 651 N N . GLN A 1 84 ? 2.140 3.760 -10.811 1.00 98.44 84 GLN A N 1
ATOM 652 C CA . GLN A 1 84 ? 2.573 4.727 -11.817 1.00 98.44 84 GLN A CA 1
ATOM 653 C C . GLN A 1 84 ? 4.017 4.458 -12.257 1.00 98.44 84 GLN A C 1
ATOM 655 O O . GLN A 1 84 ? 4.274 4.324 -13.447 1.00 98.44 84 GLN A O 1
ATOM 660 N N . VAL A 1 85 ? 4.939 4.241 -11.312 1.00 97.75 85 VAL A N 1
ATOM 661 C CA . VAL A 1 85 ? 6.342 3.913 -11.616 1.00 97.75 85 VAL A CA 1
ATOM 662 C C . VAL A 1 85 ? 6.437 2.621 -12.430 1.00 97.75 85 VAL A C 1
ATOM 664 O O . VAL A 1 85 ? 7.199 2.568 -13.387 1.00 97.75 85 VAL A O 1
ATOM 667 N N . ARG A 1 86 ? 5.631 1.595 -12.120 1.00 97.31 86 ARG A N 1
ATOM 668 C CA . ARG A 1 86 ? 5.561 0.367 -12.935 1.00 97.31 86 ARG A CA 1
ATOM 669 C C . ARG A 1 86 ? 5.125 0.638 -14.375 1.00 97.31 86 ARG A C 1
ATOM 671 O O . ARG A 1 86 ? 5.527 -0.085 -15.277 1.00 97.31 86 ARG A O 1
ATOM 678 N N . THR A 1 87 ? 4.238 1.608 -14.559 1.00 97.00 87 THR A N 1
ATOM 679 C CA . THR A 1 87 ? 3.659 1.947 -15.862 1.00 97.00 87 THR A CA 1
ATOM 680 C C . THR A 1 87 ? 4.651 2.748 -16.699 1.00 97.00 87 THR A C 1
ATOM 682 O O . THR A 1 87 ? 4.855 2.429 -17.865 1.00 97.00 87 THR A O 1
ATOM 685 N N . ASP A 1 88 ? 5.308 3.732 -16.086 1.00 95.88 88 ASP A N 1
ATOM 686 C CA . ASP A 1 88 ? 6.237 4.635 -16.772 1.00 95.88 88 ASP A CA 1
ATOM 687 C C . ASP A 1 88 ? 7.627 4.006 -16.972 1.00 95.88 88 ASP A C 1
ATOM 689 O O . ASP A 1 88 ? 8.325 4.318 -17.936 1.00 95.88 88 ASP A O 1
ATOM 693 N N . TYR A 1 89 ? 8.023 3.094 -16.076 1.00 96.00 89 TYR A N 1
ATOM 694 C CA . TYR A 1 89 ? 9.345 2.462 -16.036 1.00 96.00 89 TYR A CA 1
ATOM 695 C C . TYR A 1 89 ? 9.236 0.929 -15.881 1.00 96.00 89 TYR A C 1
ATOM 697 O O . TYR A 1 89 ? 9.682 0.374 -14.872 1.00 96.00 89 TYR A O 1
ATOM 705 N N . PRO A 1 90 ? 8.657 0.211 -16.863 1.00 94.94 90 PRO A N 1
ATOM 706 C CA . PRO A 1 90 ? 8.270 -1.198 -16.720 1.00 94.94 90 PRO A CA 1
ATOM 707 C C . PRO A 1 90 ? 9.429 -2.165 -16.452 1.00 94.94 90 PRO A C 1
ATOM 709 O O . PRO A 1 90 ? 9.210 -3.198 -15.825 1.00 94.94 90 PRO A O 1
ATOM 712 N N . ASP A 1 91 ? 10.650 -1.825 -16.872 1.00 93.69 91 ASP A N 1
ATOM 713 C CA . ASP A 1 91 ? 11.843 -2.662 -16.686 1.00 93.69 91 ASP A CA 1
ATOM 714 C C . ASP A 1 91 ? 12.652 -2.296 -15.428 1.00 93.69 91 ASP A C 1
ATOM 716 O O . ASP A 1 91 ? 13.601 -2.993 -15.057 1.00 93.69 91 ASP A O 1
ATOM 7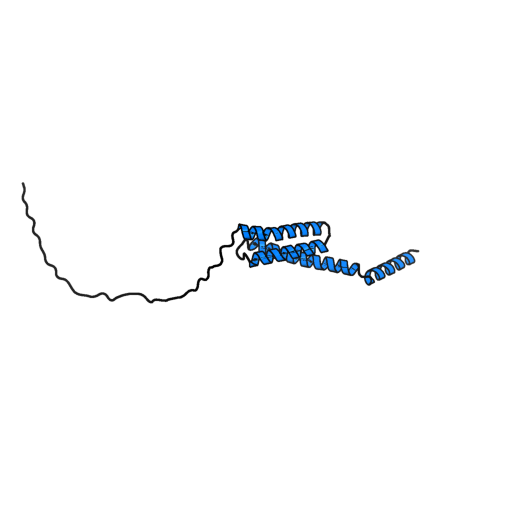20 N N . TRP A 1 92 ? 12.309 -1.197 -14.748 1.00 95.25 92 TRP A N 1
ATOM 721 C CA . TRP A 1 92 ? 13.078 -0.706 -13.607 1.00 95.25 92 TRP A CA 1
ATOM 722 C C . TRP A 1 92 ? 12.687 -1.444 -12.324 1.00 95.25 92 TRP A C 1
ATOM 724 O O . TRP A 1 92 ? 11.548 -1.368 -11.871 1.00 95.25 92 TRP A O 1
ATOM 734 N N . ASN A 1 93 ? 13.650 -2.149 -11.717 1.00 94.75 93 ASN A N 1
ATOM 735 C CA . ASN A 1 93 ? 13.515 -2.832 -10.422 1.00 94.75 93 ASN A CA 1
ATOM 736 C C . ASN A 1 93 ? 12.170 -3.562 -10.237 1.00 94.75 93 ASN A C 1
ATOM 738 O O . ASN A 1 93 ? 11.511 -3.452 -9.202 1.00 94.75 93 ASN A O 1
ATOM 742 N N . THR A 1 94 ? 11.756 -4.331 -11.242 1.00 95.88 94 THR A N 1
ATOM 743 C CA . THR A 1 94 ? 10.425 -4.961 -11.306 1.00 95.88 94 THR A CA 1
ATOM 744 C C . THR A 1 94 ? 10.048 -5.731 -10.038 1.00 95.88 94 THR A C 1
ATOM 746 O O . THR A 1 94 ? 8.904 -5.663 -9.586 1.00 95.88 94 THR A O 1
ATOM 749 N N . GLY A 1 95 ? 11.024 -6.399 -9.413 1.00 97.81 95 GLY A N 1
ATOM 750 C CA . GLY A 1 95 ? 10.850 -7.110 -8.148 1.00 97.81 95 GLY A CA 1
ATOM 751 C C . GLY A 1 95 ? 10.401 -6.210 -6.992 1.00 97.81 95 GLY A C 1
ATOM 752 O O . GLY A 1 95 ? 9.408 -6.525 -6.336 1.00 97.81 95 GLY A O 1
ATOM 753 N N . ILE A 1 96 ? 11.080 -5.078 -6.754 1.00 97.06 96 ILE A N 1
ATOM 754 C CA . ILE A 1 96 ? 10.738 -4.198 -5.623 1.00 97.06 96 ILE A CA 1
ATOM 755 C C . ILE A 1 96 ? 9.394 -3.510 -5.842 1.00 97.06 96 ILE A C 1
ATOM 757 O O . ILE A 1 96 ? 8.606 -3.389 -4.907 1.00 97.06 96 ILE A O 1
ATOM 761 N N . ILE A 1 97 ? 9.104 -3.107 -7.081 1.00 97.81 97 ILE A N 1
ATOM 762 C CA . ILE A 1 97 ? 7.833 -2.476 -7.428 1.00 97.81 97 ILE A CA 1
ATOM 763 C C . ILE A 1 97 ? 6.685 -3.456 -7.221 1.00 97.81 97 ILE A C 1
ATOM 765 O O . ILE A 1 97 ? 5.714 -3.120 -6.545 1.00 97.81 97 ILE A O 1
ATOM 769 N N . LYS A 1 98 ? 6.804 -4.679 -7.754 1.00 98.44 98 LYS A N 1
ATOM 770 C CA . LYS A 1 98 ? 5.786 -5.717 -7.573 1.00 98.44 98 LYS A CA 1
ATOM 771 C C . LYS A 1 98 ? 5.528 -5.971 -6.089 1.00 98.44 98 LYS A C 1
ATOM 773 O O . LYS A 1 98 ? 4.381 -5.896 -5.655 1.00 98.44 98 LYS A O 1
ATOM 778 N N . TYR A 1 99 ? 6.594 -6.182 -5.318 1.00 98.62 99 TYR A N 1
ATOM 779 C CA . TYR A 1 99 ? 6.498 -6.393 -3.878 1.00 98.62 99 TYR A CA 1
ATOM 780 C C . TYR A 1 99 ? 5.784 -5.236 -3.168 1.00 98.62 99 TYR A C 1
ATOM 782 O O . TYR A 1 99 ? 4.873 -5.467 -2.378 1.00 98.62 99 TYR A O 1
ATOM 790 N N . ARG A 1 100 ? 6.156 -3.981 -3.450 1.00 98.50 100 ARG A N 1
ATOM 791 C CA . ARG A 1 100 ? 5.563 -2.819 -2.772 1.00 98.50 100 ARG A CA 1
ATOM 792 C C . ARG A 1 100 ? 4.102 -2.587 -3.146 1.00 98.50 100 ARG A C 1
ATOM 794 O O . ARG A 1 100 ? 3.332 -2.202 -2.269 1.00 98.50 100 ARG A O 1
ATOM 801 N N . ILE A 1 101 ? 3.703 -2.871 -4.385 1.00 98.81 101 ILE A N 1
ATOM 802 C CA . ILE A 1 101 ? 2.291 -2.830 -4.796 1.00 98.81 101 ILE A CA 1
ATOM 803 C C . ILE A 1 101 ? 1.481 -3.882 -4.030 1.00 98.81 101 ILE A C 1
ATOM 805 O O . ILE A 1 101 ? 0.435 -3.565 -3.462 1.00 98.81 101 ILE A O 1
ATOM 809 N N . GLU A 1 102 ? 1.966 -5.125 -3.970 1.00 98.88 102 GLU A N 1
ATOM 810 C CA . GLU A 1 102 ? 1.304 -6.210 -3.231 1.00 98.88 102 GLU A CA 1
ATOM 811 C C . GLU A 1 102 ? 1.219 -5.892 -1.731 1.00 98.88 102 GLU A C 1
ATOM 813 O O . GLU A 1 102 ? 0.154 -6.011 -1.124 1.00 98.88 102 GLU A O 1
ATOM 818 N N . PHE A 1 103 ? 2.313 -5.398 -1.148 1.00 98.88 103 PHE A N 1
ATOM 819 C CA . PHE A 1 103 ? 2.375 -4.980 0.249 1.00 98.88 103 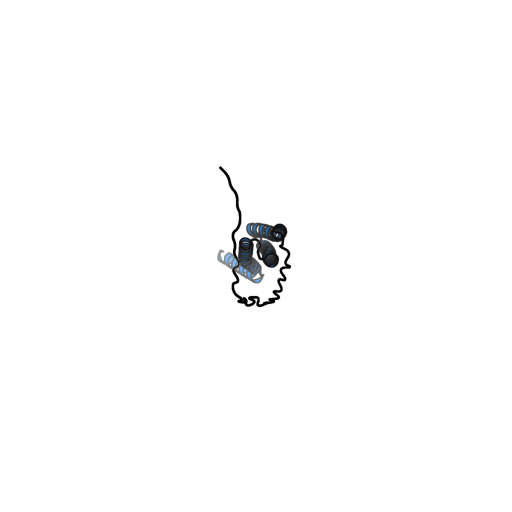PHE A CA 1
ATOM 820 C C . PHE A 1 103 ? 1.342 -3.895 0.573 1.00 98.88 103 PHE A C 1
ATOM 822 O O . PHE A 1 103 ? 0.535 -4.068 1.489 1.00 98.88 103 PHE A O 1
ATOM 829 N N . CYS A 1 104 ? 1.321 -2.801 -0.199 1.00 98.81 104 CYS A N 1
ATOM 830 C CA . CYS A 1 104 ? 0.373 -1.711 0.030 1.00 98.81 104 CYS A CA 1
ATOM 831 C C . CYS A 1 104 ? -1.068 -2.179 -0.176 1.00 98.81 104 CYS A C 1
ATOM 833 O O . CYS A 1 104 ? -1.939 -1.826 0.610 1.00 98.81 104 CYS A O 1
ATOM 835 N N . THR A 1 105 ? -1.326 -3.016 -1.183 1.00 98.88 105 THR A N 1
ATOM 836 C CA . THR A 1 105 ? -2.663 -3.570 -1.440 1.00 98.88 105 THR A CA 1
ATOM 837 C C . THR A 1 105 ? -3.178 -4.365 -0.239 1.00 98.88 105 THR A C 1
ATOM 839 O O . THR A 1 105 ? -4.293 -4.126 0.224 1.00 98.88 105 THR A O 1
ATOM 842 N N . ASN A 1 106 ? -2.346 -5.239 0.334 1.00 98.81 106 ASN A N 1
ATOM 843 C CA . ASN A 1 106 ? -2.708 -6.011 1.524 1.00 98.81 106 ASN A CA 1
ATOM 844 C C . ASN A 1 106 ? -2.977 -5.107 2.739 1.00 98.81 106 ASN A C 1
ATOM 846 O O . ASN A 1 106 ? -3.945 -5.315 3.473 1.00 98.81 106 ASN A O 1
ATOM 850 N N . LYS A 1 107 ? -2.141 -4.082 2.944 1.00 98.75 107 LYS A N 1
ATOM 851 C CA . LYS A 1 107 ? -2.302 -3.109 4.034 1.00 98.75 107 LYS A CA 1
ATOM 852 C C . LYS A 1 107 ? -3.584 -2.291 3.901 1.00 98.75 107 LYS A C 1
ATOM 854 O O . LYS A 1 107 ? -4.325 -2.172 4.876 1.00 98.75 107 LYS A O 1
ATOM 859 N N . ILE A 1 108 ? -3.885 -1.799 2.699 1.00 98.88 108 ILE A N 1
ATOM 860 C CA . ILE A 1 108 ? -5.124 -1.073 2.382 1.00 98.88 108 ILE A CA 1
ATOM 861 C C . ILE A 1 108 ? -6.341 -1.921 2.751 1.00 98.88 108 ILE A C 1
ATOM 863 O O . ILE A 1 108 ? -7.229 -1.442 3.452 1.00 98.88 108 ILE A O 1
ATOM 867 N N . ASP A 1 109 ? -6.361 -3.186 2.339 1.00 98.69 109 ASP A N 1
ATOM 868 C CA . ASP A 1 109 ? -7.495 -4.083 2.557 1.00 98.69 109 ASP A CA 1
ATOM 869 C C . ASP A 1 109 ? -7.738 -4.363 4.058 1.00 98.69 109 ASP A C 1
ATOM 871 O O . ASP A 1 109 ? -8.872 -4.355 4.552 1.00 98.69 109 ASP A O 1
ATOM 875 N N . ILE A 1 110 ? -6.661 -4.525 4.837 1.00 98.50 110 ILE A N 1
ATOM 876 C CA . ILE A 1 110 ? -6.728 -4.645 6.303 1.00 98.50 110 ILE A CA 1
ATOM 877 C C . ILE A 1 110 ? -7.258 -3.354 6.940 1.00 98.50 110 ILE A C 1
ATOM 879 O O . ILE A 1 110 ? -8.187 -3.401 7.755 1.00 98.50 110 ILE A O 1
ATOM 883 N N . LEU A 1 111 ? -6.690 -2.206 6.575 1.00 98.56 111 LEU A N 1
ATOM 884 C CA . LEU A 1 111 ? -7.022 -0.918 7.182 1.00 98.56 111 LEU A CA 1
ATOM 885 C C . LEU A 1 111 ? -8.439 -0.461 6.835 1.00 98.56 111 LEU A C 1
ATOM 887 O O . LEU A 1 111 ? -9.134 0.056 7.706 1.00 98.56 111 LEU A O 1
ATOM 891 N N . GLN A 1 112 ? -8.930 -0.736 5.625 1.00 98.50 112 GLN A N 1
ATOM 892 C CA . GLN A 1 112 ? -10.324 -0.486 5.246 1.00 98.50 112 GLN A CA 1
ATOM 893 C C . GLN A 1 112 ? -11.303 -1.181 6.197 1.00 98.50 112 GLN A C 1
ATOM 895 O O . GLN A 1 112 ? -12.257 -0.561 6.675 1.00 98.50 112 GLN A O 1
ATOM 900 N N . ARG A 1 113 ? -11.039 -2.447 6.547 1.00 98.19 113 ARG A N 1
ATOM 901 C CA . ARG A 1 113 ? -11.860 -3.181 7.522 1.00 98.19 113 ARG A CA 1
ATOM 902 C C . ARG A 1 113 ? -11.786 -2.571 8.919 1.00 98.19 113 ARG A C 1
ATOM 904 O O . ARG A 1 113 ? -12.803 -2.530 9.614 1.00 98.19 113 ARG A O 1
ATOM 911 N N . LEU A 1 114 ? -10.610 -2.110 9.348 1.00 97.06 114 LEU A N 1
ATOM 912 C CA . LEU A 1 114 ? -10.430 -1.468 10.655 1.00 97.06 114 LEU A CA 1
ATOM 913 C C . LEU A 1 114 ? -11.174 -0.131 10.736 1.00 97.06 114 LEU A C 1
ATOM 915 O O . LEU A 1 114 ? -11.906 0.100 11.702 1.00 97.06 114 LEU A O 1
ATOM 919 N N . VAL A 1 115 ? -11.051 0.702 9.704 1.00 97.19 115 VAL A N 1
ATOM 920 C CA . VAL A 1 115 ? -11.739 1.994 9.596 1.00 97.19 115 VAL A CA 1
ATOM 921 C C . VAL A 1 115 ? -13.254 1.800 9.568 1.00 97.19 115 VAL A C 1
ATOM 923 O O . VAL A 1 115 ? -13.969 2.453 10.329 1.00 97.19 115 VAL A O 1
ATOM 926 N N . GLU A 1 116 ? -13.767 0.861 8.770 1.00 95.88 116 GLU A N 1
ATOM 927 C CA . GLU A 1 116 ? -15.209 0.601 8.710 1.00 95.88 116 GLU A CA 1
ATOM 928 C C . GLU A 1 116 ? -15.739 0.031 10.035 1.00 95.88 116 GLU A C 1
ATOM 930 O O . GLU A 1 116 ? -16.786 0.455 10.527 1.00 95.88 116 GLU A O 1
ATOM 935 N N . ARG A 1 117 ? -14.989 -0.858 10.698 1.00 94.25 117 ARG A N 1
ATOM 936 C CA . ARG A 1 117 ? -15.346 -1.352 12.037 1.00 94.25 117 ARG A CA 1
ATOM 937 C C . ARG A 1 117 ? -15.387 -0.221 13.067 1.00 94.25 117 ARG A C 1
ATOM 939 O O . ARG A 1 117 ? -16.298 -0.191 13.897 1.00 94.25 117 ARG A O 1
ATOM 946 N N . ALA A 1 118 ? -14.418 0.693 13.038 1.00 91.56 118 ALA A N 1
ATOM 947 C CA . ALA A 1 118 ? -14.406 1.863 13.912 1.00 91.56 118 ALA A CA 1
ATOM 948 C C . ALA A 1 118 ? -15.622 2.763 13.641 1.00 91.56 118 ALA A C 1
ATOM 950 O O . ALA A 1 118 ? -16.319 3.150 14.579 1.00 91.56 118 ALA A O 1
ATOM 951 N N . ARG A 1 119 ? -15.950 2.997 12.365 1.00 92.06 119 ARG A N 1
ATOM 952 C CA . ARG A 1 119 ? -17.130 3.761 11.939 1.00 92.06 119 ARG A CA 1
ATOM 953 C C . ARG A 1 119 ? -18.446 3.127 12.388 1.00 92.06 119 ARG A C 1
ATOM 955 O O . ARG A 1 119 ? -19.376 3.833 12.759 1.00 92.06 119 ARG A O 1
ATOM 962 N N . GLN A 1 120 ? -18.562 1.802 12.353 1.00 90.25 120 GLN A N 1
ATOM 963 C CA . GLN A 1 120 ? -19.777 1.109 12.791 1.00 90.25 120 GLN A CA 1
ATOM 964 C C . GLN A 1 120 ? -19.988 1.204 14.303 1.00 90.25 120 GLN A C 1
ATOM 966 O O . GLN A 1 120 ? -21.117 1.437 14.732 1.00 90.25 120 GLN A O 1
ATOM 971 N N . LYS A 1 121 ? -18.915 1.098 15.099 1.00 87.31 121 LYS A N 1
ATOM 972 C CA . LYS A 1 121 ? -18.969 1.262 16.564 1.00 87.31 121 LYS A CA 1
ATOM 973 C C . LYS A 1 121 ? -19.420 2.660 16.995 1.00 87.31 121 LYS A C 1
ATOM 975 O O . LYS A 1 121 ? -20.012 2.813 18.058 1.00 87.31 121 LYS A O 1
ATOM 980 N N . THR A 1 122 ? -19.137 3.684 16.192 1.00 84.19 122 THR A N 1
ATOM 981 C CA . THR A 1 122 ? -19.519 5.071 16.496 1.00 84.19 122 THR A CA 1
ATOM 982 C C . THR A 1 122 ? -20.916 5.443 15.991 1.00 84.19 122 THR A C 1
ATOM 984 O O . THR A 1 122 ? -21.402 6.529 16.308 1.00 84.19 122 THR A O 1
ATOM 987 N N . LYS A 1 123 ? -21.618 4.562 15.255 1.00 86.00 123 LYS A N 1
ATOM 988 C CA . LYS A 1 123 ? -22.996 4.834 14.809 1.00 86.00 123 LYS A CA 1
ATOM 989 C C . LYS A 1 123 ? -23.935 4.997 16.019 1.00 86.00 123 LYS A C 1
ATOM 991 O O . LYS A 1 123 ? -23.898 4.160 16.926 1.00 86.00 123 LYS A O 1
ATOM 996 N N . PRO A 1 124 ? -24.863 5.980 16.009 1.00 86.06 124 PRO A N 1
ATOM 997 C CA . PRO A 1 124 ? -25.769 6.249 17.133 1.00 86.06 124 PRO A CA 1
ATOM 998 C C . PRO A 1 124 ? -26.547 5.023 17.623 1.00 86.06 124 PRO A C 1
ATOM 1000 O O . PRO A 1 124 ? -26.804 4.880 18.815 1.00 86.06 124 PRO A O 1
ATOM 1003 N N . THR A 1 125 ? -26.905 4.113 16.717 1.00 83.94 125 THR A N 1
ATOM 1004 C CA . THR A 1 125 ? -27.616 2.876 17.055 1.00 83.94 125 THR A CA 1
ATOM 1005 C C . THR A 1 125 ? -26.769 1.916 17.897 1.00 83.94 125 THR A C 1
ATOM 1007 O O . THR A 1 125 ? -27.311 1.313 18.821 1.00 83.94 125 THR A O 1
ATOM 1010 N N . ASP A 1 126 ? -25.464 1.776 17.628 1.00 87.44 126 ASP A N 1
ATOM 1011 C CA . ASP A 1 126 ? -24.578 0.930 18.450 1.00 87.44 126 ASP A CA 1
ATOM 1012 C C . ASP A 1 126 ? -24.349 1.564 19.830 1.00 87.44 126 ASP A C 1
ATOM 1014 O O . ASP A 1 126 ? -24.477 0.900 20.860 1.00 87.44 126 ASP A O 1
ATOM 1018 N N . LEU A 1 127 ? -24.144 2.887 19.866 1.00 87.38 127 LEU A N 1
ATOM 1019 C CA . LEU A 1 127 ? -24.003 3.648 21.112 1.00 87.38 127 LEU A CA 1
ATOM 1020 C C . LEU A 1 127 ? -25.244 3.526 22.011 1.00 87.38 127 LEU A C 1
ATOM 1022 O O . LEU A 1 127 ? -25.120 3.241 23.202 1.00 87.38 127 LEU A O 1
ATOM 1026 N N . ARG A 1 128 ? -26.451 3.662 21.443 1.00 90.38 128 ARG A N 1
ATOM 1027 C CA . ARG A 1 128 ? -27.721 3.487 22.173 1.00 90.38 128 ARG A CA 1
ATOM 1028 C C . ARG A 1 128 ? -27.870 2.075 22.741 1.00 90.38 128 ARG A C 1
ATOM 1030 O O . ARG A 1 128 ? -28.279 1.924 23.891 1.00 90.38 128 ARG A O 1
ATOM 1037 N N . LYS A 1 129 ? -27.520 1.041 21.965 1.00 90.75 129 LYS A N 1
ATOM 1038 C CA . LYS A 1 129 ? -27.565 -0.358 22.425 1.00 90.75 129 LYS A CA 1
ATOM 1039 C C . LYS A 1 129 ? -26.635 -0.589 23.617 1.00 90.75 129 LYS A C 1
ATOM 1041 O O . LYS A 1 129 ? -27.060 -1.207 24.593 1.00 90.75 129 LYS A O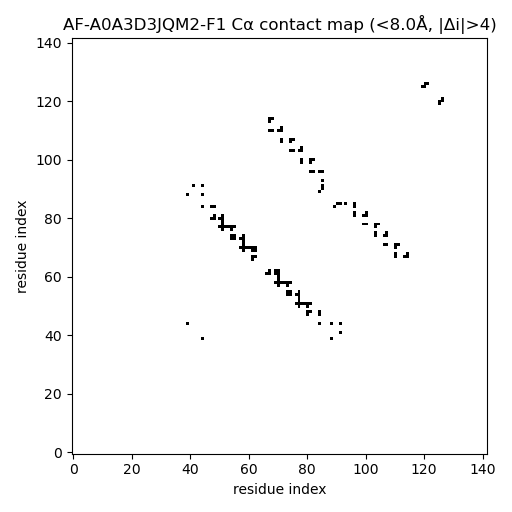 1
ATOM 1046 N N . ARG A 1 130 ? -25.410 -0.053 23.564 1.00 88.94 130 ARG A N 1
ATOM 1047 C CA . ARG A 1 130 ? -24.426 -0.130 24.658 1.00 88.94 130 ARG A CA 1
ATOM 1048 C C . ARG A 1 130 ? -24.883 0.613 25.912 1.00 88.94 130 ARG A C 1
ATOM 1050 O O . ARG A 1 130 ? -24.788 0.069 27.009 1.00 88.94 130 ARG A O 1
ATOM 1057 N N . ALA A 1 131 ? -25.426 1.821 25.757 1.00 91.31 131 ALA A N 1
ATOM 1058 C CA . ALA A 1 131 ? -25.976 2.584 26.876 1.00 91.31 131 ALA A CA 1
ATOM 1059 C C . ALA A 1 131 ? -27.113 1.812 27.572 1.00 91.31 131 ALA A C 1
ATOM 1061 O O . ALA A 1 131 ? -27.120 1.672 28.794 1.00 91.31 131 ALA A O 1
ATOM 1062 N N . ALA A 1 132 ? -28.023 1.220 26.791 1.00 92.94 132 ALA A N 1
ATOM 1063 C CA . ALA A 1 132 ? -29.115 0.409 27.321 1.00 92.94 132 ALA A CA 1
ATOM 1064 C C . ALA A 1 132 ? -28.634 -0.887 28.002 1.00 92.94 132 ALA A C 1
ATOM 1066 O O . ALA A 1 132 ? -29.192 -1.289 29.024 1.00 92.94 132 ALA A O 1
ATOM 1067 N N . SER A 1 133 ? -27.612 -1.570 27.466 1.00 92.31 133 SER A N 1
ATOM 1068 C CA . SER A 1 133 ? -27.054 -2.764 28.117 1.00 92.31 133 SER A CA 1
ATOM 1069 C C . SER A 1 133 ? -26.358 -2.432 29.432 1.00 92.31 133 SER A C 1
ATOM 1071 O O . SER A 1 133 ? -26.570 -3.147 30.407 1.00 92.31 133 SER A O 1
ATOM 1073 N N . LEU A 1 134 ? -25.587 -1.341 29.471 1.00 92.69 134 LEU A N 1
ATOM 1074 C CA . LEU A 1 134 ? -24.907 -0.891 30.683 1.00 92.69 134 LEU A CA 1
ATOM 1075 C C . LEU A 1 134 ? -25.918 -0.518 31.773 1.00 92.69 134 LEU A C 1
ATOM 1077 O O . LEU A 1 134 ? -25.795 -0.966 32.908 1.00 92.69 134 LEU A O 1
ATOM 1081 N N . HIS A 1 135 ? -26.970 0.220 31.409 1.00 93.50 135 HIS A N 1
ATOM 1082 C CA . HIS A 1 135 ? -28.052 0.565 32.331 1.00 93.50 135 HIS A CA 1
ATOM 1083 C C . HIS A 1 135 ? -28.711 -0.683 32.944 1.00 93.50 135 HIS A C 1
ATOM 1085 O O . HIS A 1 135 ? -28.897 -0.755 34.156 1.00 93.50 135 HIS A O 1
ATOM 1091 N N . ARG A 1 136 ? -28.990 -1.712 32.130 1.00 95.12 136 ARG A N 1
ATOM 1092 C CA . ARG A 1 136 ? -29.532 -2.991 32.621 1.00 95.12 136 ARG A CA 1
ATOM 1093 C C . ARG A 1 136 ? -28.580 -3.727 33.564 1.00 95.12 136 ARG A C 1
ATOM 1095 O O . ARG A 1 136 ? -29.045 -4.312 34.537 1.00 95.12 136 ARG A O 1
ATOM 1102 N N . GLN A 1 137 ? -27.277 -3.718 33.287 1.00 94.25 137 GLN A N 1
ATOM 1103 C CA . GLN A 1 137 ? -26.280 -4.352 34.156 1.00 94.25 137 GLN A CA 1
ATOM 1104 C C . GLN A 1 137 ? -26.213 -3.671 35.527 1.00 94.25 137 GLN A C 1
ATOM 1106 O O . GLN A 1 137 ? -26.231 -4.368 36.535 1.00 94.25 137 GLN A O 1
ATOM 1111 N N . LEU A 1 138 ? -26.220 -2.335 35.556 1.00 93.88 138 LEU A N 1
ATOM 1112 C CA . LEU A 1 138 ? -26.190 -1.553 36.796 1.00 93.88 138 LEU A CA 1
ATOM 1113 C C . LEU A 1 138 ? -27.452 -1.734 37.651 1.00 93.88 138 LEU A C 1
ATOM 1115 O O . LEU A 1 138 ? -27.360 -1.762 38.873 1.00 93.88 138 LEU A O 1
ATOM 1119 N N . ILE A 1 139 ? -28.626 -1.871 37.024 1.00 94.69 139 ILE A N 1
ATOM 1120 C CA . ILE A 1 139 ? -29.870 -2.171 37.751 1.00 94.69 139 ILE A CA 1
ATOM 1121 C C . ILE A 1 139 ? -29.822 -3.578 38.350 1.00 94.69 139 ILE A C 1
ATOM 1123 O O . ILE A 1 139 ? -30.237 -3.765 39.484 1.00 94.69 139 ILE A O 1
ATOM 1127 N N . LYS A 1 140 ? -29.317 -4.568 37.604 1.00 89.44 140 LYS A N 1
ATOM 1128 C CA . LYS A 1 140 ? -29.272 -5.966 38.057 1.00 89.44 140 LYS A CA 1
ATOM 1129 C C . LYS A 1 140 ? -28.232 -6.213 39.160 1.00 89.44 140 LYS A C 1
ATOM 1131 O O . LYS A 1 140 ? -28.340 -7.203 39.872 1.00 89.44 140 LYS A O 1
ATOM 1136 N N . SER A 1 141 ? -27.209 -5.364 39.273 1.00 81.62 141 SER A N 1
ATOM 1137 C CA . SER A 1 141 ? -26.169 -5.474 40.304 1.00 81.62 141 SER A CA 1
ATOM 1138 C C . SER A 1 141 ? -26.542 -4.836 41.647 1.00 81.62 141 SER A C 1
ATOM 1140 O O . SER A 1 141 ? -25.696 -4.802 42.537 1.00 81.62 141 SER A O 1
ATOM 1142 N N . LYS A 1 142 ? -27.748 -4.276 41.774 1.00 69.44 142 LYS A N 1
ATOM 1143 C CA . LYS A 1 142 ? -28.256 -3.620 42.980 1.00 69.44 142 LYS A CA 1
ATOM 1144 C C . LYS A 1 142 ? -29.377 -4.451 43.591 1.00 69.44 142 LYS A C 1
ATOM 1146 O O . LYS A 1 142 ? -29.443 -4.473 44.836 1.00 69.44 142 LYS A O 1
#